Protein AF-B6SMA7-F1 (afdb_monomer)

Secondary structure (DSSP, 8-state):
--------------SSTTTTGGGGGSTTHHHH-------TT-HHHHHHHHTT-S-------PPPPGGG---HHHHHHHHHHHHHHHHHHHT--

Organism: Zea mays (NCBI:txid4577)

Mean predicted aligned error: 14.06 Å

pLDDT: mean 74.86, std 17.74, range [26.03, 92.69]

Structure (mmCIF, N/CA/C/O backbone):
data_AF-B6SMA7-F1
#
_entry.id   AF-B6SMA7-F1
#
loop_
_atom_site.group_PDB
_atom_site.id
_atom_site.type_symbol
_atom_site.label_atom_id
_atom_site.label_alt_id
_atom_site.label_comp_id
_atom_site.label_asym_id
_atom_site.label_entity_id
_atom_site.label_seq_id
_atom_site.pdbx_PDB_ins_code
_atom_site.Cartn_x
_atom_site.Cartn_y
_atom_site.Cartn_z
_atom_site.occupancy
_atom_site.B_iso_or_equiv
_atom_site.auth_seq_id
_atom_site.auth_comp_id
_atom_site.auth_asym_id
_atom_site.auth_atom_id
_atom_site.pdbx_PDB_model_num
ATOM 1 N N . MET A 1 1 ? -6.976 20.531 21.368 1.00 34.47 1 MET A N 1
ATOM 2 C CA . MET A 1 1 ? -7.339 19.831 20.120 1.00 34.47 1 MET A CA 1
ATOM 3 C C . MET A 1 1 ? -6.539 18.549 20.094 1.00 34.47 1 MET A C 1
ATOM 5 O O . MET A 1 1 ? -5.318 18.585 20.123 1.00 34.47 1 MET A O 1
ATOM 9 N N . ASN A 1 2 ? -7.246 17.446 20.258 1.00 30.31 2 ASN A N 1
ATOM 10 C CA . ASN A 1 2 ? -6.741 16.178 20.759 1.00 30.31 2 ASN A CA 1
ATOM 11 C C . ASN A 1 2 ? -6.214 15.423 19.543 1.00 30.31 2 ASN A 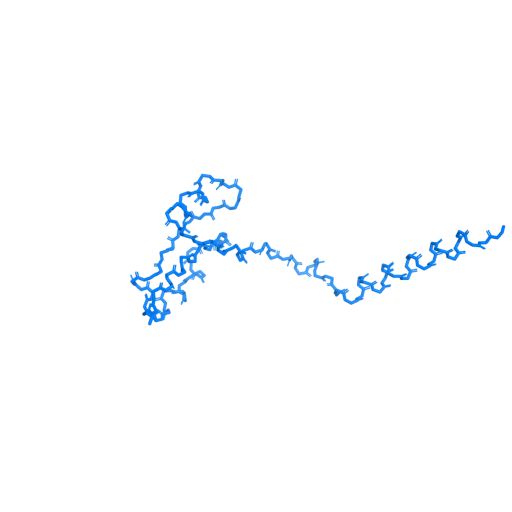C 1
ATOM 13 O O . ASN A 1 2 ? -6.928 15.342 18.548 1.00 30.31 2 ASN A O 1
ATOM 17 N N . ALA A 1 3 ? -4.979 14.932 19.603 1.00 26.03 3 ALA A N 1
ATOM 18 C CA . ALA A 1 3 ? -4.311 14.268 18.491 1.00 26.03 3 ALA A CA 1
ATOM 19 C C . ALA A 1 3 ? -5.041 12.971 18.094 1.00 26.03 3 ALA A C 1
ATOM 21 O O . ALA A 1 3 ? -4.734 11.888 18.580 1.00 26.03 3 ALA A O 1
ATOM 22 N N . SER A 1 4 ? -6.022 13.111 17.210 1.00 34.06 4 SER A N 1
ATOM 23 C CA . SER A 1 4 ? -6.636 12.052 16.422 1.00 34.06 4 SER A CA 1
ATOM 24 C C . SER A 1 4 ? -6.410 12.435 14.965 1.00 34.06 4 SER A C 1
ATOM 26 O O . SER A 1 4 ? -7.292 12.932 14.281 1.00 34.06 4 SER A O 1
ATOM 28 N N . TRP A 1 5 ? -5.168 12.294 14.511 1.00 30.28 5 TRP A N 1
ATOM 29 C CA . TRP A 1 5 ? -4.872 12.267 13.085 1.00 30.28 5 TRP A CA 1
ATOM 30 C C . TRP A 1 5 ? -4.511 10.822 12.780 1.00 30.28 5 TRP A C 1
ATOM 32 O O . TRP A 1 5 ? -3.348 10.429 12.802 1.00 30.28 5 TRP A O 1
ATOM 42 N N . LEU A 1 6 ? -5.551 10.002 12.620 1.00 34.75 6 LEU A N 1
ATOM 43 C CA . LEU A 1 6 ? -5.423 8.640 12.120 1.00 34.75 6 LEU A CA 1
ATOM 44 C C . LEU A 1 6 ? -5.006 8.724 10.651 1.00 34.75 6 LEU A C 1
ATOM 46 O O . LEU A 1 6 ? -5.841 8.745 9.751 1.00 34.75 6 LEU A O 1
ATOM 50 N N . GLN A 1 7 ? -3.703 8.801 10.399 1.00 42.16 7 GLN A N 1
ATOM 51 C CA . GLN A 1 7 ? -3.172 8.550 9.068 1.00 42.16 7 GLN A CA 1
ATOM 52 C C . GLN A 1 7 ? -3.246 7.044 8.816 1.00 42.16 7 GLN A C 1
ATOM 54 O O . GLN A 1 7 ? -2.395 6.274 9.259 1.00 42.16 7 GLN A O 1
ATOM 59 N N . ARG A 1 8 ? -4.288 6.617 8.096 1.00 43.47 8 ARG A N 1
ATOM 60 C CA . ARG A 1 8 ? -4.298 5.311 7.437 1.00 43.47 8 ARG A CA 1
ATOM 61 C C . ARG A 1 8 ? -3.219 5.329 6.360 1.00 43.47 8 ARG A C 1
ATOM 63 O O . ARG A 1 8 ? -3.391 5.918 5.296 1.00 43.47 8 ARG A O 1
ATOM 70 N N . LEU A 1 9 ? -2.085 4.710 6.665 1.00 50.94 9 LEU A N 1
ATOM 71 C CA . LEU A 1 9 ? -1.025 4.487 5.695 1.00 50.94 9 LEU A CA 1
ATOM 72 C C . LEU A 1 9 ? -1.448 3.332 4.777 1.00 50.94 9 LEU A C 1
ATOM 74 O O . LEU A 1 9 ? -1.334 2.165 5.145 1.00 50.94 9 LEU A O 1
ATOM 78 N N . VAL A 1 10 ? -1.946 3.655 3.584 1.00 49.75 10 VAL A N 1
ATOM 79 C CA . VAL A 1 10 ? -2.114 2.667 2.513 1.00 49.75 10 VAL A CA 1
ATOM 80 C C . VAL A 1 10 ? -0.755 2.506 1.839 1.00 49.75 10 VAL A C 1
ATOM 82 O O . VAL A 1 10 ? -0.330 3.357 1.061 1.00 49.75 10 VAL A O 1
ATOM 85 N N . THR A 1 11 ? -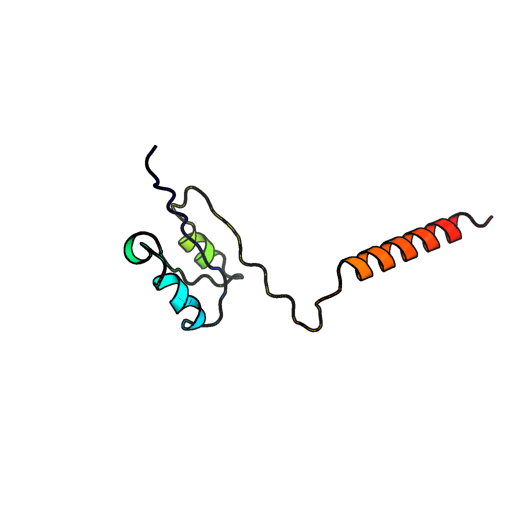0.033 1.437 2.172 1.00 46.00 11 THR A N 1
ATOM 86 C CA . THR A 1 11 ? 1.205 1.084 1.474 1.00 46.00 11 THR A CA 1
ATOM 87 C C . THR A 1 11 ? 0.848 0.342 0.189 1.00 46.00 11 THR A C 1
ATOM 89 O O . THR A 1 11 ? 0.660 -0.873 0.185 1.00 46.00 11 THR A O 1
ATOM 92 N N . SER A 1 12 ? 0.707 1.064 -0.925 1.00 42.97 12 SER A N 1
ATOM 93 C CA . SER A 1 12 ? 0.577 0.415 -2.230 1.00 42.97 12 SER A CA 1
ATOM 94 C C . SER A 1 12 ? 1.928 -0.191 -2.628 1.00 42.97 12 SER A C 1
ATOM 96 O O . SER A 1 12 ? 2.968 0.462 -2.600 1.00 42.97 12 SER A O 1
ATOM 98 N N . THR A 1 13 ? 1.900 -1.487 -2.939 1.00 40.94 13 THR A N 1
ATOM 99 C CA . THR A 1 13 ? 3.000 -2.324 -3.449 1.00 40.94 13 THR A CA 1
ATOM 100 C C . THR A 1 13 ? 4.276 -2.442 -2.605 1.00 40.94 13 THR A C 1
ATOM 102 O O . THR A 1 13 ? 5.279 -1.773 -2.830 1.00 40.94 13 THR A O 1
ATOM 105 N N . LEU A 1 14 ? 4.306 -3.461 -1.740 1.00 45.09 14 LEU A N 1
ATOM 106 C CA . LEU A 1 14 ? 5.545 -4.155 -1.382 1.00 45.09 14 LEU A CA 1
ATOM 107 C C . LEU A 1 14 ? 5.364 -5.652 -1.632 1.00 45.09 14 LEU A C 1
ATOM 109 O O . LEU A 1 14 ? 4.411 -6.274 -1.161 1.00 45.09 14 LEU A O 1
ATOM 113 N N . ARG A 1 15 ? 6.291 -6.230 -2.404 1.00 46.53 15 ARG A N 1
ATOM 114 C CA . ARG A 1 15 ? 6.397 -7.676 -2.611 1.00 46.53 15 ARG A CA 1
ATOM 115 C C . ARG A 1 15 ? 6.486 -8.372 -1.251 1.00 46.53 15 ARG A C 1
ATOM 117 O O . ARG A 1 15 ? 7.535 -8.363 -0.622 1.00 46.53 15 ARG A O 1
ATOM 124 N N . GLY A 1 16 ? 5.406 -9.032 -0.854 1.00 48.81 16 GLY A N 1
ATOM 125 C CA . GLY A 1 16 ? 5.415 -10.027 0.212 1.00 48.81 16 GLY A CA 1
ATOM 126 C C . GLY A 1 16 ? 5.441 -9.470 1.637 1.00 48.81 16 GLY A C 1
ATOM 127 O O . GLY A 1 16 ? 6.069 -8.470 1.971 1.00 48.81 16 GLY A O 1
ATOM 128 N N . TYR A 1 17 ? 4.778 -10.221 2.509 1.00 50.47 17 TYR A N 1
ATOM 129 C CA . TYR A 1 17 ? 4.495 -9.909 3.905 1.00 50.47 17 TYR A CA 1
ATOM 130 C C . TYR A 1 17 ? 5.684 -9.727 4.889 1.00 50.47 17 TYR A C 1
ATOM 132 O O . TYR A 1 17 ? 5.399 -9.215 5.972 1.00 50.47 17 TYR A O 1
ATOM 140 N N . PRO A 1 18 ? 6.974 -10.064 4.632 1.00 60.16 18 PRO A N 1
ATOM 141 C CA . PRO A 1 18 ? 8.000 -9.838 5.658 1.00 60.16 18 PRO A CA 1
ATOM 142 C C . PRO A 1 18 ? 8.505 -8.389 5.737 1.00 60.16 18 PRO A C 1
ATOM 144 O O . PRO A 1 18 ? 8.870 -7.946 6.823 1.00 60.16 18 PRO A O 1
ATOM 147 N N . ASN A 1 19 ? 8.483 -7.616 4.643 1.00 68.50 19 ASN A N 1
ATOM 148 C CA . ASN A 1 19 ? 9.095 -6.277 4.642 1.00 68.50 19 ASN A CA 1
ATOM 149 C C . ASN A 1 19 ? 8.349 -5.248 5.503 1.00 68.50 19 ASN A C 1
ATOM 151 O O . ASN A 1 19 ? 8.940 -4.258 5.918 1.00 68.50 19 ASN A O 1
ATOM 155 N N . ASN A 1 20 ? 7.082 -5.501 5.832 1.00 76.69 20 ASN A N 1
ATOM 156 C CA . ASN A 1 20 ? 6.234 -4.549 6.551 1.00 76.69 20 ASN A CA 1
ATOM 157 C C . ASN A 1 20 ? 6.153 -4.828 8.057 1.00 76.69 20 ASN A C 1
ATOM 159 O O . ASN A 1 20 ? 5.392 -4.160 8.754 1.00 76.69 20 ASN A O 1
ATOM 163 N N . ALA A 1 21 ? 6.898 -5.817 8.569 1.00 83.25 21 ALA A N 1
ATOM 164 C CA . ALA A 1 21 ? 6.844 -6.199 9.981 1.00 83.25 21 ALA A CA 1
ATOM 165 C C . ALA A 1 21 ? 7.152 -5.014 10.911 1.00 83.25 21 ALA A C 1
ATOM 167 O O . ALA A 1 21 ? 6.416 -4.788 11.868 1.00 83.25 21 ALA A O 1
ATOM 168 N N . HIS A 1 22 ? 8.144 -4.197 10.546 1.00 84.62 22 HIS A N 1
ATOM 169 C CA . HIS A 1 22 ? 8.555 -3.007 11.293 1.00 84.62 22 HIS A CA 1
ATOM 170 C C . HIS A 1 22 ? 7.428 -1.972 11.481 1.00 84.62 22 HIS A C 1
ATOM 172 O O . HIS A 1 22 ? 7.413 -1.256 12.476 1.00 84.62 22 HIS A O 1
ATOM 178 N N . LEU A 1 23 ? 6.438 -1.906 10.579 1.00 86.50 23 LEU A N 1
ATOM 179 C CA . LEU A 1 23 ? 5.307 -0.982 10.734 1.00 86.50 23 LEU A CA 1
ATOM 180 C C . LEU A 1 23 ? 4.431 -1.349 11.939 1.00 86.50 23 LEU A C 1
ATOM 182 O O . LEU A 1 23 ? 3.858 -0.471 12.579 1.00 86.50 23 LEU A O 1
ATOM 186 N N . LYS A 1 24 ? 4.342 -2.641 12.278 1.00 85.19 24 LYS A N 1
ATOM 187 C CA . LYS A 1 24 ? 3.579 -3.112 13.444 1.00 85.19 24 LYS A CA 1
ATOM 188 C C . LYS A 1 24 ? 4.270 -2.813 14.774 1.00 85.19 24 LYS A C 1
ATOM 190 O O . LYS A 1 24 ? 3.628 -2.920 15.813 1.00 85.19 24 LYS A O 1
ATOM 195 N N . GLU A 1 25 ? 5.550 -2.458 14.740 1.00 89.12 25 GLU A N 1
ATOM 196 C CA . GLU A 1 25 ? 6.346 -2.115 15.922 1.00 89.12 25 GLU A CA 1
ATOM 197 C C . GLU A 1 25 ? 6.231 -0.626 16.290 1.00 89.12 25 GLU A C 1
ATOM 199 O O . GLU A 1 25 ? 6.715 -0.214 17.342 1.00 89.12 25 GLU A O 1
ATOM 204 N N . LEU A 1 26 ? 5.569 0.187 15.455 1.00 87.94 26 LEU A N 1
ATOM 205 C CA . LEU A 1 26 ? 5.323 1.600 15.740 1.00 87.94 26 LEU A CA 1
ATOM 206 C C . LEU A 1 26 ? 4.402 1.776 16.958 1.00 87.94 26 LEU A C 1
ATOM 208 O O . LEU A 1 26 ? 3.478 0.992 17.197 1.00 87.94 26 LEU A O 1
ATOM 212 N N . GLU A 1 27 ? 4.619 2.856 17.711 1.00 91.12 27 GLU A N 1
ATOM 213 C CA . GLU A 1 27 ? 3.769 3.202 18.851 1.00 91.12 27 GLU A CA 1
ATOM 214 C C . GLU A 1 27 ? 2.305 3.348 18.396 1.00 91.12 27 GLU A C 1
ATOM 216 O O . GLU A 1 27 ? 2.009 4.040 17.421 1.00 91.12 27 GLU A O 1
ATOM 221 N N . LYS A 1 28 ? 1.380 2.689 19.108 1.00 88.44 28 LYS A N 1
ATOM 222 C CA . LYS A 1 28 ? -0.067 2.666 18.810 1.00 88.44 28 LYS A CA 1
ATOM 223 C C . LYS A 1 28 ? -0.450 2.026 17.467 1.00 88.44 28 LYS A C 1
ATOM 225 O O . LYS A 1 28 ? -1.602 2.144 17.045 1.00 88.44 28 LYS A O 1
ATOM 230 N N . ALA A 1 29 ? 0.457 1.304 16.803 1.00 87.31 29 ALA A N 1
ATOM 231 C CA . ALA A 1 29 ? 0.131 0.564 15.583 1.00 87.31 29 ALA A CA 1
ATOM 232 C C . ALA A 1 29 ? -1.073 -0.391 15.739 1.00 87.31 29 ALA A C 1
ATOM 234 O O . ALA A 1 29 ? -1.923 -0.379 14.853 1.00 87.31 29 ALA A O 1
ATOM 235 N N . PRO A 1 30 ? -1.239 -1.159 16.837 1.00 84.06 30 PRO A N 1
ATOM 236 C CA . PRO A 1 30 ? -2.384 -2.065 16.974 1.00 84.06 30 PRO A CA 1
ATOM 237 C C . PRO A 1 30 ? -3.755 -1.373 16.915 1.00 84.06 30 PRO A C 1
ATOM 239 O O . PRO A 1 30 ? -4.740 -2.000 16.539 1.00 84.06 30 PRO A O 1
ATOM 242 N N . GLU A 1 31 ? -3.819 -0.094 17.292 1.00 86.19 31 GLU A N 1
ATOM 243 C CA . GLU A 1 31 ? -5.052 0.701 17.352 1.00 86.19 31 GLU A CA 1
ATOM 244 C C . GLU A 1 31 ? -5.273 1.506 16.061 1.00 86.19 31 GLU A C 1
ATOM 246 O O . GLU A 1 31 ? -6.409 1.690 15.616 1.00 86.19 31 GLU A O 1
ATOM 251 N N . ASN A 1 32 ? -4.174 1.977 15.458 1.00 85.75 32 ASN A N 1
ATOM 252 C CA . ASN A 1 32 ? -4.196 3.026 14.438 1.00 85.75 32 ASN A CA 1
ATOM 253 C C . ASN A 1 32 ? -3.716 2.565 13.054 1.00 85.75 32 ASN A C 1
ATOM 255 O O . ASN A 1 32 ? -3.999 3.237 12.061 1.00 85.75 32 ASN A O 1
ATOM 259 N N . LEU A 1 33 ? -2.994 1.443 12.963 1.00 85.25 33 LEU A N 1
ATOM 260 C CA . LEU A 1 33 ? -2.431 0.939 11.714 1.00 85.25 33 LEU A CA 1
ATOM 261 C C . LEU A 1 33 ? -3.259 -0.223 11.166 1.00 85.25 33 LEU A C 1
ATOM 263 O O . LEU A 1 33 ? -3.307 -1.314 11.732 1.00 85.25 33 LEU A O 1
ATOM 267 N N . TYR A 1 34 ? -3.820 -0.006 9.982 1.00 82.88 34 TYR A N 1
ATOM 268 C CA . TYR A 1 34 ? -4.514 -1.027 9.209 1.00 82.88 34 TYR A CA 1
ATOM 269 C C . TYR A 1 34 ? -3.744 -1.251 7.916 1.00 82.88 34 TYR A C 1
ATOM 271 O O . TYR A 1 34 ? -3.600 -0.336 7.108 1.00 82.88 34 TYR A O 1
ATOM 279 N N . LEU A 1 35 ? -3.226 -2.464 7.738 1.00 80.50 35 LEU A N 1
ATOM 280 C CA . LEU A 1 35 ? -2.506 -2.845 6.528 1.00 80.50 35 LEU A CA 1
ATOM 281 C C . LEU A 1 35 ? -3.476 -3.499 5.549 1.00 80.50 35 LEU A C 1
ATOM 283 O O . LEU A 1 35 ? -4.071 -4.533 5.856 1.00 80.50 35 LEU A O 1
ATOM 287 N N . PHE A 1 36 ? -3.583 -2.910 4.364 1.00 78.88 36 PHE A N 1
ATOM 288 C CA . PHE A 1 36 ? -4.331 -3.455 3.239 1.00 78.88 36 PHE A CA 1
ATOM 289 C C . PHE A 1 36 ? -3.352 -3.940 2.180 1.00 78.88 36 PHE A C 1
ATOM 291 O O . PHE A 1 36 ? -2.326 -3.306 1.935 1.00 78.88 36 PHE A O 1
ATOM 298 N N . LYS A 1 37 ? -3.667 -5.063 1.534 1.00 74.25 37 LYS A N 1
ATOM 299 C CA . LYS A 1 37 ? -2.969 -5.445 0.312 1.00 74.25 37 LYS A CA 1
ATOM 300 C C . LYS A 1 37 ? -3.625 -4.694 -0.844 1.00 74.25 37 LYS A C 1
ATOM 302 O O . LYS A 1 37 ? -4.791 -4.945 -1.129 1.00 74.25 37 LYS A O 1
ATOM 307 N N . ALA A 1 38 ? -2.873 -3.812 -1.490 1.00 73.81 38 ALA A N 1
ATOM 308 C CA . ALA A 1 38 ? -3.284 -3.159 -2.723 1.00 73.81 38 ALA A CA 1
ATOM 309 C C . ALA A 1 38 ? -2.186 -3.332 -3.772 1.00 73.81 38 ALA A C 1
ATOM 311 O O . ALA A 1 38 ? -1.021 -2.991 -3.529 1.00 73.81 38 ALA A O 1
ATOM 312 N N . ASP A 1 39 ? -2.561 -3.903 -4.912 1.00 71.12 39 A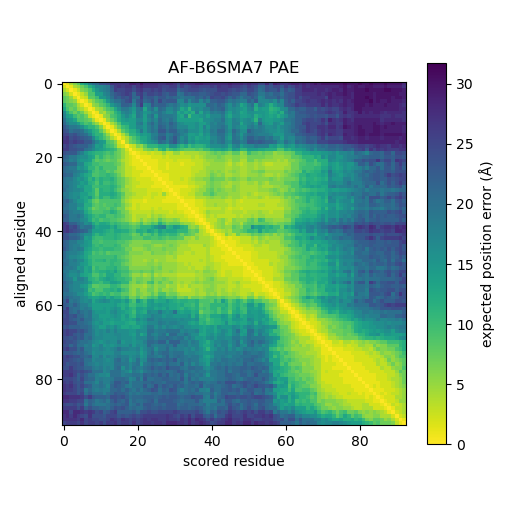SP A N 1
ATOM 313 C CA . ASP A 1 39 ? -1.672 -4.078 -6.052 1.00 71.12 39 ASP A CA 1
ATOM 314 C C . ASP A 1 39 ? -1.902 -2.878 -6.991 1.00 71.12 39 ASP A C 1
ATOM 316 O O . ASP A 1 39 ? -3.031 -2.591 -7.365 1.00 71.12 39 ASP A O 1
ATOM 320 N N . GLU A 1 40 ? -0.849 -2.132 -7.340 1.00 65.38 40 GLU A N 1
ATOM 321 C CA . GLU A 1 40 ? -0.958 -0.816 -8.002 1.00 65.38 40 GLU A CA 1
ATOM 322 C C . GLU A 1 40 ? -1.670 -0.792 -9.373 1.00 65.38 40 GLU A C 1
ATOM 324 O O . GLU A 1 40 ? -2.268 0.237 -9.680 1.00 65.38 40 GLU A O 1
ATOM 329 N N . PRO A 1 41 ? -1.724 -1.861 -10.197 1.00 68.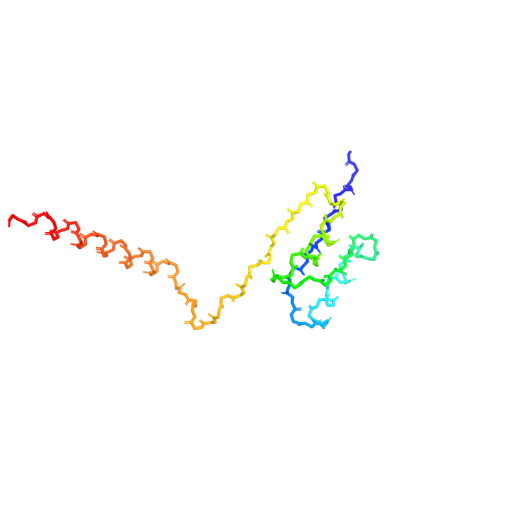88 41 PRO A N 1
ATOM 330 C CA . PRO A 1 41 ? -2.604 -1.819 -11.364 1.00 68.88 41 PRO A CA 1
ATOM 331 C C . PRO A 1 41 ? -4.070 -2.162 -11.040 1.00 68.88 41 PRO A C 1
ATOM 333 O O . PRO A 1 41 ? -4.927 -1.999 -11.906 1.00 68.88 41 PRO A O 1
ATOM 336 N N . ASP A 1 42 ? -4.377 -2.650 -9.835 1.00 78.50 42 ASP A N 1
ATOM 337 C CA . ASP A 1 42 ? -5.714 -3.083 -9.431 1.00 78.50 42 ASP A CA 1
ATOM 338 C C . ASP A 1 42 ? -6.450 -1.973 -8.661 1.00 78.50 42 ASP A C 1
ATOM 340 O O . ASP A 1 42 ? -6.356 -1.827 -7.435 1.00 78.50 42 ASP A O 1
ATOM 344 N N . HIS A 1 43 ? -7.219 -1.194 -9.423 1.00 80.12 43 HIS A N 1
ATOM 345 C CA . HIS A 1 43 ? -8.034 -0.090 -8.925 1.00 80.12 43 HIS A CA 1
ATOM 346 C C . HIS A 1 43 ? -9.043 -0.516 -7.845 1.00 80.12 43 HIS A C 1
ATOM 348 O O . HIS A 1 43 ? -9.329 0.269 -6.937 1.00 80.12 43 HIS A O 1
ATOM 354 N N . ASP A 1 44 ? -9.567 -1.742 -7.896 1.00 84.94 44 ASP A N 1
ATOM 355 C CA . ASP A 1 44 ? -10.570 -2.203 -6.934 1.00 84.94 44 ASP A CA 1
ATOM 356 C C . ASP A 1 44 ? -9.930 -2.407 -5.556 1.00 84.94 44 ASP A C 1
ATOM 358 O O . ASP A 1 44 ? -10.491 -1.997 -4.534 1.00 84.94 44 ASP A O 1
ATOM 362 N N . THR A 1 45 ? -8.703 -2.940 -5.518 1.00 79.94 45 THR A N 1
ATOM 363 C CA . THR A 1 4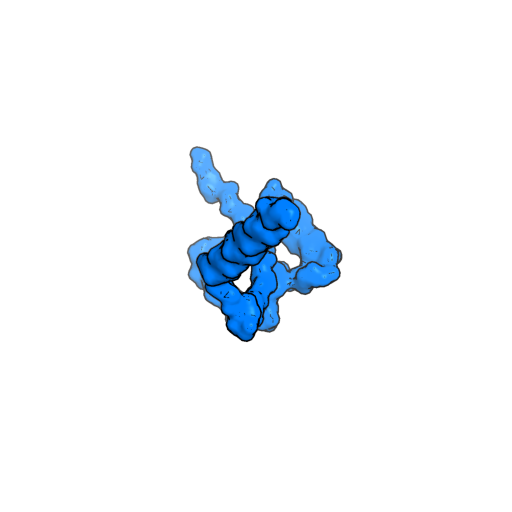5 ? -7.952 -3.077 -4.258 1.00 79.94 45 THR A CA 1
ATOM 364 C C . THR A 1 45 ? -7.565 -1.730 -3.653 1.00 79.94 45 THR A C 1
ATOM 366 O O . THR A 1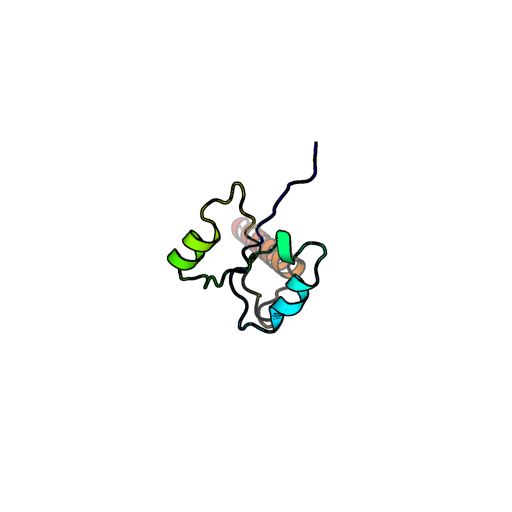 45 ? -7.629 -1.562 -2.433 1.00 79.94 45 THR A O 1
ATOM 369 N N . LEU A 1 46 ? -7.219 -0.745 -4.490 1.00 79.69 46 LEU A N 1
ATOM 370 C CA . LEU A 1 46 ? -6.940 0.618 -4.039 1.00 79.69 46 LEU A CA 1
ATOM 371 C C . LEU A 1 46 ? -8.200 1.292 -3.494 1.00 79.69 46 LEU A C 1
ATOM 373 O O . LEU A 1 46 ? -8.153 1.873 -2.412 1.00 79.69 46 LEU A O 1
ATOM 377 N N . THR A 1 47 ? -9.324 1.164 -4.203 1.00 86.06 47 THR A N 1
ATOM 378 C CA . THR A 1 47 ? -10.612 1.741 -3.795 1.00 86.06 47 THR A CA 1
ATOM 379 C C . THR A 1 47 ? -11.018 1.232 -2.416 1.00 86.06 47 THR A C 1
ATOM 381 O O . THR A 1 47 ? -11.297 2.034 -1.527 1.00 86.06 47 THR A O 1
ATOM 384 N N . ALA A 1 48 ? -10.953 -0.083 -2.192 1.00 83.06 48 ALA A N 1
ATOM 385 C CA . ALA A 1 48 ? -11.273 -0.680 -0.898 1.00 83.06 48 ALA A CA 1
ATOM 386 C C . ALA A 1 48 ? -10.336 -0.212 0.236 1.00 83.06 48 ALA A C 1
ATOM 388 O O . ALA A 1 48 ? -10.765 -0.070 1.380 1.00 83.06 48 ALA A O 1
ATOM 389 N N . ALA A 1 49 ? -9.056 0.046 -0.059 1.00 81.31 49 ALA A N 1
ATOM 390 C CA . ALA A 1 49 ? -8.092 0.506 0.941 1.00 81.31 49 ALA A CA 1
ATOM 391 C C . ALA A 1 49 ? -8.309 1.971 1.363 1.00 81.31 49 ALA A C 1
ATOM 393 O O . ALA A 1 49 ? -8.004 2.338 2.502 1.00 81.31 49 ALA A O 1
ATOM 394 N N . VAL A 1 50 ? -8.825 2.808 0.456 1.00 84.19 50 VAL A N 1
ATOM 395 C CA . VAL A 1 50 ? -9.050 4.243 0.704 1.00 84.19 50 VAL A CA 1
ATOM 396 C C . VAL A 1 50 ? -10.489 4.587 1.087 1.00 84.19 50 VAL A C 1
ATOM 398 O O . VAL A 1 50 ? -10.751 5.711 1.515 1.00 84.19 50 VAL A O 1
ATOM 401 N N . GLU A 1 51 ? -11.425 3.647 0.966 1.00 88.12 51 GLU A N 1
ATOM 402 C CA . GLU A 1 51 ? -12.819 3.862 1.342 1.00 88.12 51 GLU A CA 1
ATOM 403 C C . GLU A 1 51 ? -12.942 4.269 2.823 1.00 88.12 51 GLU A C 1
ATOM 405 O O . GLU A 1 51 ? -12.368 3.651 3.728 1.00 88.12 51 GLU A O 1
ATOM 410 N N . GLY A 1 52 ? -13.680 5.357 3.066 1.00 86.62 52 GLY A N 1
ATOM 411 C CA . GLY A 1 52 ? -13.877 5.938 4.397 1.00 86.62 52 GLY A CA 1
ATOM 412 C C . GLY A 1 52 ? -12.713 6.787 4.924 1.00 86.62 52 GLY A C 1
ATOM 413 O O . GLY A 1 52 ? -12.809 7.299 6.038 1.00 86.62 52 GLY A O 1
ATOM 414 N N . CYS A 1 53 ? -11.627 6.966 4.165 1.00 86.38 53 CYS A N 1
ATOM 415 C CA . CYS A 1 53 ? -10.548 7.884 4.535 1.00 86.38 53 CYS A CA 1
ATOM 416 C C . CYS A 1 53 ? -10.949 9.348 4.280 1.00 86.38 53 CYS A C 1
ATOM 418 O O . CYS A 1 53 ? -11.422 9.688 3.200 1.00 86.38 53 CYS A O 1
ATOM 420 N N . GLU A 1 54 ? -10.696 10.232 5.250 1.00 89.69 54 GLU A N 1
ATOM 421 C CA . GLU A 1 54 ? -10.897 11.686 5.098 1.00 89.69 54 GLU A CA 1
ATOM 422 C C . GLU A 1 54 ? -9.766 12.350 4.291 1.00 89.69 54 GLU A C 1
ATOM 424 O O . GLU A 1 54 ? -9.975 13.343 3.598 1.00 89.69 54 GLU A O 1
ATOM 429 N N . GLY A 1 55 ? -8.564 11.772 4.345 1.00 83.44 55 GLY A N 1
ATOM 430 C CA . GLY A 1 55 ? -7.398 12.200 3.580 1.00 83.44 55 GLY A CA 1
ATOM 431 C C . GLY A 1 55 ? -6.537 11.007 3.176 1.00 83.44 55 GLY A C 1
ATOM 432 O O . GLY A 1 55 ? -6.500 9.992 3.872 1.00 83.44 55 GLY A O 1
ATOM 433 N N . ILE A 1 56 ? -5.853 11.128 2.039 1.00 83.56 56 ILE A N 1
ATOM 434 C CA . ILE A 1 56 ? -5.030 10.065 1.453 1.00 83.56 56 ILE A CA 1
ATOM 435 C C . ILE A 1 56 ? -3.646 10.637 1.149 1.00 83.56 56 ILE A C 1
ATOM 437 O O . ILE A 1 56 ? -3.528 11.694 0.531 1.00 83.56 56 ILE A O 1
ATOM 441 N N . PHE A 1 57 ? -2.602 9.914 1.553 1.00 80.75 57 PHE A N 1
ATOM 442 C CA . PHE A 1 57 ? -1.222 10.186 1.156 1.00 80.75 57 PHE A CA 1
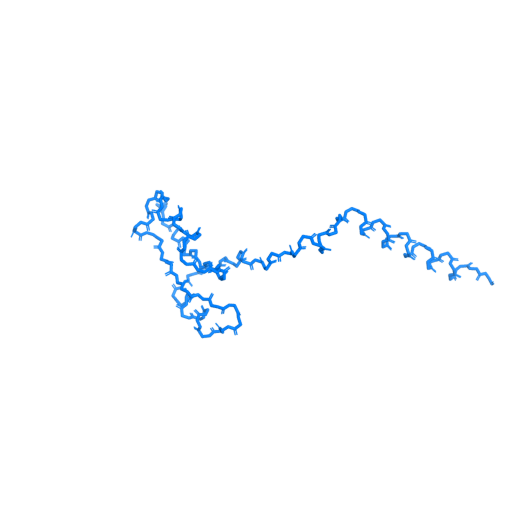ATOM 443 C C . PHE A 1 57 ? -0.768 9.088 0.198 1.00 80.75 57 PHE A C 1
ATOM 445 O O . PHE A 1 57 ? -0.646 7.931 0.594 1.00 80.75 57 PHE A O 1
ATOM 452 N N . HIS A 1 58 ? -0.507 9.445 -1.057 1.00 81.81 58 HIS A N 1
ATOM 453 C CA . HIS A 1 58 ? 0.122 8.537 -2.009 1.00 81.81 58 HIS A CA 1
ATOM 454 C C . HIS A 1 58 ? 1.643 8.698 -1.908 1.00 81.81 58 HIS A C 1
ATOM 456 O O . HIS A 1 58 ? 2.198 9.689 -2.374 1.00 81.81 58 HIS A O 1
ATOM 462 N N . LEU A 1 59 ? 2.297 7.758 -1.217 1.00 80.12 59 LEU A N 1
ATOM 463 C CA . LEU A 1 59 ? 3.752 7.759 -0.996 1.00 80.12 59 LEU A CA 1
ATOM 464 C C . LEU A 1 59 ? 4.488 6.701 -1.822 1.00 80.12 59 LEU A C 1
ATOM 466 O O . LEU A 1 59 ? 5.715 6.736 -1.904 1.00 80.12 59 LEU A O 1
ATOM 470 N N . ALA A 1 60 ? 3.762 5.733 -2.384 1.00 74.44 60 ALA A N 1
ATOM 471 C CA . ALA A 1 60 ? 4.380 4.693 -3.184 1.00 74.44 60 ALA A CA 1
ATOM 472 C C . ALA A 1 60 ? 4.760 5.268 -4.544 1.00 74.44 60 ALA A C 1
ATOM 474 O O . ALA A 1 60 ? 3.903 5.523 -5.382 1.00 74.44 60 ALA A O 1
ATOM 475 N N . THR A 1 61 ? 6.057 5.436 -4.747 1.00 75.06 61 THR A N 1
ATOM 476 C CA . THR A 1 61 ? 6.637 5.618 -6.071 1.00 75.06 61 THR A CA 1
ATOM 477 C C . THR A 1 61 ? 7.370 4.327 -6.410 1.00 75.06 61 THR A C 1
ATOM 479 O O . THR A 1 61 ? 8.134 3.842 -5.565 1.00 75.06 61 THR A O 1
ATOM 482 N N . PRO A 1 62 ? 7.179 3.755 -7.612 1.00 74.12 62 PRO A N 1
ATOM 483 C CA . PRO A 1 62 ? 7.977 2.626 -8.056 1.00 74.12 62 PRO A CA 1
ATOM 484 C C . PRO A 1 62 ? 9.461 2.943 -7.884 1.00 74.12 62 PRO A C 1
ATOM 486 O O . PRO A 1 62 ? 9.938 3.984 -8.341 1.00 74.12 62 PRO A O 1
ATOM 489 N N . ALA A 1 63 ? 10.191 2.056 -7.208 1.00 78.12 63 ALA A N 1
ATOM 490 C CA . ALA A 1 63 ? 11.629 2.216 -7.077 1.00 78.12 63 ALA A CA 1
ATOM 491 C C . ALA A 1 63 ? 12.252 2.263 -8.478 1.00 78.12 63 ALA A C 1
ATOM 493 O O . ALA A 1 63 ? 11.995 1.387 -9.312 1.00 78.12 63 ALA A O 1
ATOM 494 N N . VAL A 1 64 ? 13.059 3.292 -8.735 1.00 79.94 64 VAL A N 1
ATOM 495 C CA . VAL A 1 64 ? 13.831 3.385 -9.972 1.00 79.94 64 VAL A CA 1
ATOM 496 C C . VAL A 1 64 ? 14.884 2.272 -9.927 1.00 79.94 64 VAL A C 1
ATOM 498 O O . VAL A 1 64 ? 15.616 2.191 -8.939 1.00 79.94 64 VAL A O 1
ATOM 501 N N . PRO A 1 65 ? 14.952 1.388 -10.940 1.00 83.12 65 PRO A N 1
ATOM 502 C CA . PRO A 1 65 ? 16.022 0.400 -11.037 1.00 83.12 65 PRO A CA 1
ATOM 503 C C . PRO A 1 65 ? 17.391 1.080 -10.939 1.00 83.12 65 PRO A C 1
ATOM 505 O O . PRO A 1 65 ? 17.561 2.156 -11.507 1.00 83.12 65 PRO A O 1
ATOM 508 N N . GLU A 1 66 ? 18.353 0.479 -10.233 1.00 83.75 66 GLU A N 1
ATOM 509 C CA . GLU A 1 66 ? 19.675 1.090 -10.001 1.00 83.75 66 GLU A CA 1
ATOM 510 C C . GLU A 1 66 ? 20.368 1.514 -11.305 1.00 83.75 66 GLU A C 1
ATOM 512 O O . GLU A 1 66 ? 20.981 2.574 -11.363 1.00 83.75 66 GLU A O 1
ATOM 517 N N . ASP A 1 67 ? 20.193 0.741 -12.379 1.00 87.06 67 ASP A N 1
ATOM 518 C CA . ASP A 1 67 ? 20.720 1.019 -13.720 1.00 87.06 67 ASP A CA 1
ATOM 519 C C . ASP A 1 67 ? 20.076 2.233 -14.413 1.00 87.06 67 ASP A C 1
ATOM 521 O O . ASP A 1 67 ? 20.560 2.687 -15.449 1.00 87.06 67 ASP A O 1
ATOM 525 N N . LYS A 1 68 ? 18.984 2.759 -13.854 1.00 83.75 68 LYS A N 1
ATOM 526 C CA . LYS A 1 68 ? 18.238 3.921 -14.353 1.00 83.75 68 LYS A CA 1
ATOM 527 C C . LYS A 1 68 ? 18.304 5.122 -13.417 1.00 83.75 68 LYS A C 1
ATOM 529 O O . LYS A 1 68 ? 17.637 6.122 -13.684 1.00 83.75 68 LYS A O 1
ATOM 534 N N . ILE A 1 69 ? 19.060 5.036 -12.324 1.00 82.31 69 ILE A N 1
ATOM 535 C CA . ILE A 1 69 ? 1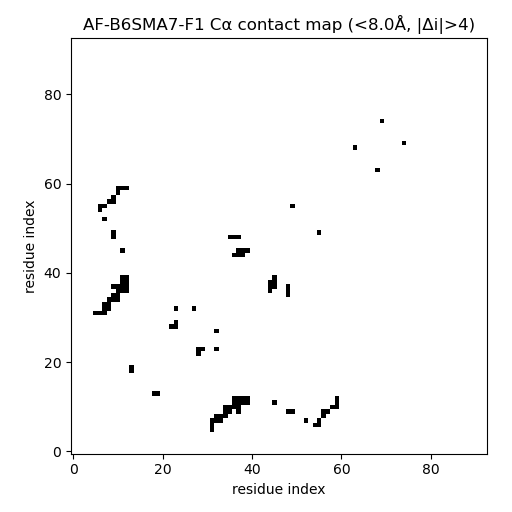9.308 6.190 -11.465 1.00 82.31 69 ILE A CA 1
ATOM 536 C C . ILE A 1 69 ? 20.283 7.100 -12.212 1.00 82.31 69 ILE A C 1
ATOM 538 O O . ILE A 1 69 ? 21.466 6.795 -12.336 1.00 82.31 69 ILE A O 1
ATOM 542 N N . VAL A 1 70 ? 19.760 8.201 -12.743 1.00 83.44 70 VAL A N 1
ATOM 543 C CA . VAL A 1 70 ? 20.553 9.260 -13.373 1.00 83.44 70 VAL A CA 1
ATOM 544 C C . VAL A 1 70 ? 20.824 10.329 -12.321 1.00 83.44 70 VAL A C 1
ATOM 546 O O . VAL A 1 70 ? 19.925 10.658 -11.543 1.00 83.44 70 VAL A O 1
ATOM 549 N N . ASP A 1 71 ? 22.045 10.865 -12.285 1.00 85.56 71 ASP A N 1
ATOM 550 C CA . ASP A 1 71 ? 22.337 12.052 -11.483 1.00 85.56 71 ASP A CA 1
ATOM 551 C C . ASP A 1 71 ? 21.463 13.214 -11.997 1.00 85.56 71 ASP A C 1
ATOM 553 O O . ASP A 1 71 ? 21.602 13.610 -13.162 1.00 85.56 71 ASP A O 1
ATOM 557 N N . PRO A 1 72 ? 20.546 13.757 -11.170 1.00 84.81 72 PRO A N 1
ATOM 558 C CA . PRO A 1 72 ? 19.661 14.827 -11.602 1.00 84.81 72 PRO A CA 1
ATOM 559 C C . PRO A 1 72 ? 20.436 16.064 -12.052 1.00 84.81 72 PRO A C 1
ATOM 561 O O . PRO A 1 72 ? 19.988 16.765 -12.955 1.00 84.81 72 PRO A O 1
ATOM 564 N N . GLU A 1 73 ? 21.583 16.355 -11.436 1.00 88.75 73 GLU A N 1
ATOM 565 C CA . GLU A 1 73 ? 22.391 17.511 -11.809 1.00 88.75 73 GLU A CA 1
ATOM 566 C C . GLU A 1 73 ? 23.044 17.304 -13.177 1.00 88.75 73 GLU A C 1
ATOM 568 O O . GLU A 1 73 ? 22.997 18.213 -14.009 1.00 88.75 73 GLU A O 1
ATOM 573 N N . GLU A 1 74 ? 23.580 16.110 -13.457 1.00 88.81 74 GLU A N 1
ATOM 574 C CA . GLU A 1 74 ? 24.149 15.803 -14.775 1.00 88.81 74 GLU A CA 1
ATOM 575 C C . GLU A 1 74 ? 23.091 15.839 -15.881 1.00 88.81 74 GLU A C 1
ATOM 577 O O . GLU A 1 74 ? 23.338 16.436 -16.934 1.00 88.81 74 GLU A O 1
ATOM 582 N N . ASP A 1 75 ? 21.906 15.266 -15.646 1.00 88.12 75 ASP A N 1
ATOM 583 C CA . ASP A 1 75 ? 20.823 15.258 -16.635 1.00 88.12 75 ASP A CA 1
ATOM 584 C C . ASP A 1 75 ? 20.361 16.689 -16.941 1.00 88.12 75 ASP A C 1
ATOM 586 O O . ASP A 1 75 ? 20.303 17.102 -18.100 1.00 88.12 75 ASP A O 1
ATOM 590 N N . LEU A 1 76 ? 20.158 17.511 -15.904 1.00 88.69 76 LEU A N 1
ATOM 591 C CA . LEU A 1 76 ? 19.809 18.923 -16.067 1.00 88.69 76 LEU A CA 1
ATOM 592 C C . LEU A 1 76 ? 20.894 19.706 -16.821 1.00 88.69 76 LEU A C 1
ATOM 594 O O . LEU A 1 76 ? 20.566 20.525 -17.687 1.00 88.69 76 LEU A O 1
ATOM 598 N N . MET A 1 77 ? 22.179 19.472 -16.530 1.00 90.25 77 MET A N 1
ATOM 599 C CA . MET A 1 77 ? 23.279 20.139 -17.233 1.00 90.25 77 MET A CA 1
ATOM 600 C C . MET A 1 77 ? 23.364 19.716 -18.702 1.00 90.25 77 MET A C 1
ATOM 602 O O . MET A 1 77 ? 23.499 20.582 -19.573 1.00 90.25 77 MET A O 1
ATOM 606 N N . ALA A 1 78 ? 23.248 18.420 -19.003 1.00 90.69 78 ALA A N 1
ATOM 607 C CA . ALA A 1 78 ? 23.232 17.913 -20.373 1.00 90.69 78 ALA A CA 1
ATOM 608 C C . ALA A 1 78 ? 22.081 18.536 -21.178 1.00 90.69 78 ALA A C 1
ATOM 610 O O . ALA A 1 78 ? 22.263 18.973 -22.320 1.00 90.69 78 ALA A O 1
ATOM 611 N N . ASP A 1 79 ? 20.916 18.668 -20.551 1.00 91.75 79 ASP A N 1
ATOM 612 C CA . ASP A 1 79 ? 19.717 19.220 -21.159 1.00 91.75 79 ASP A CA 1
ATOM 613 C C . ASP A 1 79 ? 19.847 20.733 -21.431 1.00 91.75 79 ASP A C 1
ATOM 615 O O . ASP A 1 79 ? 19.493 21.225 -22.511 1.00 91.75 79 ASP A O 1
ATOM 619 N N . VAL A 1 80 ? 20.439 21.482 -20.492 1.00 91.75 80 VAL A N 1
ATOM 620 C CA . VAL A 1 80 ? 20.788 22.904 -20.667 1.00 91.75 80 VAL A CA 1
ATOM 621 C C . VAL A 1 80 ? 21.807 23.086 -21.791 1.00 91.75 80 VAL A C 1
ATOM 623 O O . VAL A 1 80 ? 21.623 23.952 -22.651 1.00 91.75 80 VAL A O 1
ATOM 626 N N . MET A 1 81 ? 22.854 22.263 -21.835 1.00 92.38 81 MET A N 1
ATOM 627 C CA . MET A 1 81 ? 23.874 22.335 -22.882 1.00 92.38 81 MET A CA 1
ATOM 628 C C . MET A 1 81 ? 23.299 22.012 -24.264 1.00 92.38 81 MET A C 1
ATOM 630 O O . MET A 1 81 ? 23.588 22.729 -25.223 1.00 92.38 81 MET A O 1
ATOM 634 N N . ASN A 1 82 ? 22.421 21.013 -24.375 1.00 91.31 82 ASN A N 1
ATOM 635 C CA . ASN A 1 82 ? 21.742 20.674 -25.626 1.00 91.31 82 ASN A CA 1
ATOM 636 C C . ASN A 1 82 ? 20.792 21.795 -26.091 1.00 91.31 82 ASN A C 1
ATOM 638 O O . ASN A 1 82 ? 20.773 22.160 -27.270 1.00 91.31 82 ASN A O 1
ATOM 642 N N . LYS A 1 83 ? 20.033 22.403 -25.167 1.00 92.69 83 LYS A N 1
ATOM 643 C CA . LYS A 1 83 ? 19.197 23.582 -25.462 1.00 92.69 83 LYS A CA 1
ATOM 644 C C . LYS A 1 83 ? 20.048 24.766 -25.930 1.00 92.69 83 LYS A C 1
ATOM 646 O O . LYS A 1 83 ? 19.698 25.399 -26.927 1.00 92.69 83 LYS A O 1
ATOM 651 N N . ASN A 1 84 ? 21.175 25.033 -25.272 1.00 90.12 84 ASN A N 1
ATOM 652 C CA . ASN A 1 84 ? 22.101 26.096 -25.665 1.00 90.12 84 ASN A CA 1
ATOM 653 C C . ASN A 1 84 ? 22.703 25.849 -27.049 1.00 90.12 84 ASN A C 1
ATOM 655 O O . ASN A 1 84 ? 22.690 26.751 -27.885 1.00 90.12 84 ASN A O 1
ATOM 659 N N . ASP A 1 85 ? 23.163 24.634 -27.334 1.00 91.62 85 ASP A N 1
ATOM 660 C CA . ASP A 1 85 ? 23.695 24.295 -28.652 1.00 91.62 85 ASP A CA 1
ATOM 661 C C . ASP A 1 85 ? 22.623 24.451 -29.745 1.00 91.62 85 ASP A C 1
ATOM 663 O O . ASP A 1 85 ? 22.869 25.063 -30.786 1.00 91.62 85 ASP A O 1
ATOM 667 N N . ARG A 1 86 ? 21.374 24.035 -29.484 1.00 88.69 86 ARG A N 1
ATOM 668 C CA . ARG A 1 86 ? 20.242 24.295 -30.391 1.00 88.69 86 ARG A CA 1
ATOM 669 C C . ARG A 1 86 ? 20.014 25.786 -30.645 1.00 88.69 86 ARG A C 1
ATOM 671 O O . ARG A 1 86 ? 19.802 26.161 -31.800 1.00 88.69 86 ARG A O 1
ATOM 678 N N . LEU A 1 87 ? 20.069 26.629 -29.613 1.00 86.56 87 LEU A N 1
ATOM 679 C CA . LEU A 1 87 ? 19.938 28.084 -29.755 1.00 86.56 87 LEU A CA 1
ATOM 680 C C . LEU A 1 87 ? 21.087 28.681 -30.575 1.00 86.56 87 LEU A C 1
ATOM 682 O O . LEU A 1 87 ? 20.848 29.528 -31.434 1.00 86.56 87 LEU A O 1
ATOM 686 N N . VAL A 1 88 ? 22.320 28.221 -30.354 1.00 84.62 88 VAL 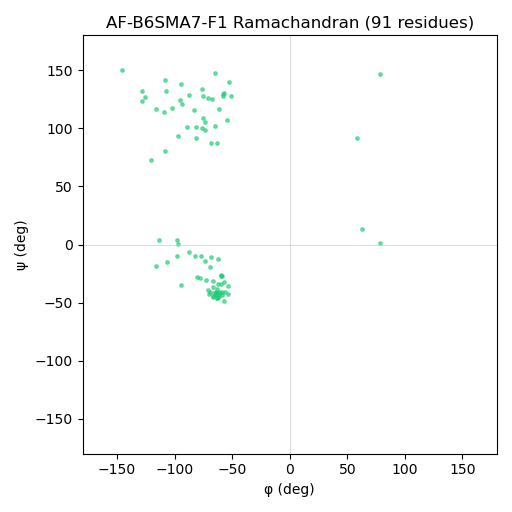A N 1
ATOM 687 C CA . VAL A 1 88 ? 23.495 28.663 -31.118 1.00 84.62 88 VAL A CA 1
ATOM 688 C C . VAL A 1 88 ? 23.372 28.261 -32.587 1.00 84.62 88 VAL A C 1
ATOM 690 O O . VAL A 1 88 ? 23.653 29.076 -33.465 1.00 84.62 88 VAL A O 1
ATOM 693 N N . ARG A 1 89 ? 22.901 27.043 -32.883 1.00 82.50 89 ARG A N 1
ATOM 694 C CA . ARG A 1 89 ? 22.680 26.581 -34.263 1.00 82.50 89 ARG A CA 1
ATOM 695 C C . ARG A 1 89 ? 21.610 27.398 -34.997 1.00 82.50 89 ARG A C 1
ATOM 697 O O . ARG A 1 89 ? 21.813 27.706 -36.164 1.00 82.50 89 ARG A O 1
ATOM 704 N N . HIS A 1 90 ? 20.527 27.801 -34.326 1.00 76.75 90 HIS A N 1
ATOM 705 C CA . HIS A 1 90 ? 19.472 28.640 -34.927 1.00 76.75 90 HIS A CA 1
ATOM 706 C C . HIS A 1 90 ? 19.852 30.127 -35.054 1.00 76.75 90 HIS A C 1
ATOM 708 O O . HIS A 1 90 ? 19.130 30.881 -35.699 1.00 76.75 90 HIS A O 1
ATOM 714 N N . ARG A 1 91 ? 20.965 30.566 -34.447 1.00 72.88 91 ARG A N 1
ATOM 715 C CA . ARG A 1 91 ? 21.508 31.928 -34.598 1.00 72.88 91 ARG A CA 1
ATOM 716 C C . ARG A 1 91 ? 22.621 32.043 -35.641 1.00 72.88 91 ARG A C 1
ATOM 718 O O . ARG A 1 91 ? 23.159 33.137 -35.805 1.00 72.88 91 ARG A O 1
ATOM 725 N N . ARG A 1 92 ? 23.005 30.957 -36.322 1.00 56.41 92 ARG A N 1
ATOM 726 C CA . ARG A 1 92 ? 23.941 31.069 -37.449 1.00 56.41 92 ARG A CA 1
ATOM 727 C C . ARG A 1 92 ? 23.182 31.636 -38.665 1.00 56.41 92 ARG A C 1
ATOM 729 O O . ARG A 1 92 ? 22.101 31.120 -38.940 1.00 56.41 92 ARG A O 1
ATOM 736 N N . PRO A 1 93 ? 23.692 32.705 -39.308 1.00 60.50 93 PRO A N 1
ATOM 737 C CA . PRO A 1 93 ? 23.067 33.317 -40.481 1.00 60.50 93 PRO A CA 1
ATOM 738 C C . PRO A 1 93 ? 23.026 32.375 -41.687 1.00 60.50 93 PRO A C 1
ATOM 740 O O . PRO A 1 93 ? 23.887 31.465 -41.759 1.00 60.50 93 PRO A O 1
#

InterPro domains:
  IPR036291 NAD(P)-binding domain superfamily [SSF51735] (11-80)

Solvent-accessible surface area (backbone atoms only — not comparable to full-atom values): 6155 Å² total; per-residue (Å²): 134,79,93,77,78,75,67,61,61,61,61,49,65,69,91,61,82,74,80,57,53,68,62,65,70,42,89,64,17,91,83,50,58,60,88,51,84,23,53,83,88,39,62,67,40,46,49,66,62,51,62,91,56,94,71,83,69,91,75,69,65,83,79,74,54,77,94,67,66,68,59,68,67,59,53,52,49,54,51,51,52,52,52,49,51,53,54,54,60,74,65,57,131

Foldseek 3Di:
DDPPPLPADAPADDPDDPVCPVCCVDVCCVPRYDYFHHHVVDPVSVCVSCPPPPDHDDPDDPDDPPVRDDDPVVVVVVVVVVVVVVVVVVPDD

Sequence (93 aa):
MNASWLQRLVTSTLRGYPNNAHLKELEKAPENLYLFKADEPDHDTLTAAVEGCEGIFHLATPAVPEDKIVDPEEDLMADVMNKNDRLVRHRRP

Radius of gyration: 21.94 Å; Cα contacts (8 Å, |Δi|>4): 56; chains: 1; bounding box: 38×43×61 Å

Nearest PDB structures (foldseek):
  6nbr-assembly1_C  TM=7.839E-01  e=4.314E-02  Piper methysticum